Protein AF-G2NU80-F1 (afdb_monomer)

Sequence (148 aa):
MDPSLLTAELVPFHAGQPESEWAPLLAGKAEPAARAWSEPTAWEGEASLGGPPMAATTLGEILIAEFTVHAWDTAVATGQPITVPASLAKATFGVYTREAPRMRGSGLLGDEVPQEAHAPLLDRALALSGRDPRWSPPTPGKRTLPTV

Mean predicted aligned error: 7.47 Å

Radius of gyration: 17.89 Å; Cα contacts (8 Å, |Δi|>4): 126; chains: 1; bounding box: 38×35×57 Å

Secondary structure (DSSP, 8-state):
--THHHH-----TTTTS-HHHHHHHHHHHHHHHHHHHHSGGGGSSEE-SSSS-EEHHHHHHHHHHHHHHHHHHHHHHTT------HHHHHHHHHHHHHHHHHHHHTTSS-PPPP--TTS-HHHHHHHHTT--TT--PPP-----PPP-

Solvent-accessible surface area (backbone atoms only — not comparable to full-atom values): 8807 Å² total; per-residue (Å²): 135,79,64,34,74,82,59,54,82,64,70,56,95,55,69,95,54,58,77,86,48,44,61,62,54,50,54,69,46,49,59,61,49,54,56,52,65,67,40,75,70,57,46,49,65,68,40,64,81,60,50,77,71,40,50,16,46,60,52,50,51,49,51,54,33,51,50,54,52,51,51,47,52,54,22,42,66,69,74,44,88,80,85,77,55,71,69,55,25,49,50,30,26,55,45,34,72,68,43,31,67,59,39,33,77,69,67,76,32,54,68,64,40,93,70,64,95,82,51,58,49,50,46,48,24,34,11,46,53,34,37,62,75,81,64,68,59,77,77,82,68,85,79,77,74,82,86,128

Nearest PDB structures (foldseek):
  8c5v-assembly1_D  TM=4.063E-01  e=6.495E+00  Escherichia coli
  2lp4-assembly1_A  TM=4.120E-01  e=8.198E+00  Escherichia coli K-12
  8c5v-assembly1_C  TM=3.228E-01  e=5.780E+00  Escherichia coli

InterPro domains:
  IPR017520 Conserved hypothetical protein CHP03086 [TIGR03086] (8-131)
  IPR034660 DinB/YfiT-like putative metalloenzymes [SSF109854] (7-81)

Structure (mmCIF, N/CA/C/O backbone):
data_AF-G2NU80-F1
#
_entry.id   AF-G2NU80-F1
#
loop_
_atom_site.group_PDB
_atom_site.id
_atom_site.type_symbol
_atom_site.label_atom_id
_atom_site.label_alt_id
_atom_site.label_comp_id
_atom_site.label_asym_id
_atom_site.label_entity_id
_atom_site.label_seq_id
_atom_site.pdbx_PDB_ins_code
_atom_site.Cartn_x
_atom_site.Cartn_y
_atom_site.Cartn_z
_atom_site.occupancy
_atom_site.B_iso_or_equiv
_atom_site.auth_seq_id
_atom_site.auth_comp_id
_atom_site.auth_asym_id
_atom_site.auth_atom_id
_atom_site.pdbx_PDB_model_num
ATOM 1 N N . MET A 1 1 ? 20.065 -15.498 2.651 1.00 43.94 1 MET A N 1
ATOM 2 C CA . MET A 1 1 ? 19.118 -14.637 3.386 1.00 43.94 1 MET A CA 1
ATOM 3 C C . MET A 1 1 ? 19.880 -13.385 3.742 1.00 43.94 1 MET A C 1
ATOM 5 O O . MET A 1 1 ? 20.866 -13.513 4.455 1.00 43.94 1 MET A O 1
ATOM 9 N N . ASP A 1 2 ? 19.513 -12.241 3.171 1.00 39.28 2 ASP A N 1
ATOM 10 C CA . ASP A 1 2 ? 20.079 -10.961 3.593 1.00 39.28 2 ASP A CA 1
ATOM 11 C C . ASP A 1 2 ? 19.180 -10.384 4.706 1.00 39.28 2 ASP A C 1
ATOM 13 O O . ASP A 1 2 ? 18.023 -10.061 4.429 1.00 39.28 2 ASP A O 1
ATOM 17 N N . PRO A 1 3 ? 19.653 -10.327 5.963 1.00 38.84 3 PRO A N 1
ATOM 18 C CA . PRO A 1 3 ? 18.910 -9.765 7.090 1.00 38.84 3 PRO A CA 1
ATOM 19 C C . PRO A 1 3 ? 18.700 -8.243 6.997 1.00 38.84 3 PRO A C 1
ATOM 21 O O . PRO A 1 3 ? 17.962 -7.697 7.811 1.00 38.84 3 PRO A O 1
ATOM 24 N N . SER A 1 4 ? 19.279 -7.564 6.000 1.00 44.59 4 SER A N 1
ATOM 25 C CA . SER A 1 4 ? 19.235 -6.106 5.834 1.00 44.59 4 SER A CA 1
ATOM 26 C C . SER A 1 4 ? 17.830 -5.496 5.718 1.00 44.59 4 SER A C 1
ATOM 28 O O . SER A 1 4 ? 17.599 -4.403 6.230 1.00 44.59 4 SER A O 1
ATOM 30 N N . LEU A 1 5 ? 16.850 -6.229 5.172 1.00 46.50 5 LEU A N 1
ATOM 31 C CA . LEU A 1 5 ? 15.446 -5.783 5.137 1.00 46.50 5 LEU A CA 1
ATOM 32 C C . LEU A 1 5 ? 14.791 -5.721 6.530 1.00 46.50 5 LEU A C 1
ATOM 34 O O . LEU A 1 5 ? 13.808 -5.009 6.708 1.00 46.50 5 LEU A O 1
ATOM 38 N N . LEU A 1 6 ? 15.331 -6.450 7.514 1.00 44.19 6 LEU A N 1
ATOM 39 C CA . LEU A 1 6 ? 14.888 -6.439 8.914 1.00 44.19 6 LEU A CA 1
ATOM 40 C C . LEU A 1 6 ? 15.812 -5.608 9.822 1.00 44.19 6 LEU A C 1
ATOM 42 O O . LEU A 1 6 ? 15.457 -5.352 10.969 1.00 44.19 6 LEU A O 1
ATOM 46 N N . THR A 1 7 ? 16.992 -5.203 9.336 1.00 43.12 7 THR A N 1
ATOM 47 C CA . THR A 1 7 ? 18.015 -4.478 10.113 1.00 43.12 7 THR A CA 1
ATOM 48 C C . THR A 1 7 ? 18.328 -3.089 9.576 1.00 43.12 7 THR A C 1
ATOM 50 O O . THR A 1 7 ? 19.313 -2.489 10.006 1.00 43.12 7 THR A O 1
ATOM 53 N N . ALA A 1 8 ? 17.541 -2.549 8.643 1.00 43.34 8 ALA A N 1
ATOM 54 C CA . ALA A 1 8 ? 17.571 -1.115 8.424 1.00 43.34 8 ALA A CA 1
ATOM 55 C C . ALA A 1 8 ? 17.144 -0.466 9.750 1.00 43.34 8 ALA A C 1
ATOM 57 O O . ALA A 1 8 ? 15.957 -0.424 10.067 1.00 43.34 8 ALA A O 1
ATOM 58 N N . GLU A 1 9 ? 18.115 0.001 10.544 1.00 44.19 9 GLU A N 1
ATOM 59 C CA . GLU A 1 9 ? 17.903 0.891 11.689 1.00 44.19 9 GLU A CA 1
ATOM 60 C C . GLU A 1 9 ? 17.402 2.249 11.178 1.00 44.19 9 GLU A C 1
ATOM 62 O O . GLU A 1 9 ? 17.998 3.306 11.382 1.00 44.19 9 GLU A O 1
ATOM 67 N N . LEU A 1 10 ? 16.281 2.239 10.466 1.00 53.81 10 LEU A N 1
ATOM 68 C CA . LEU A 1 10 ? 15.456 3.410 10.337 1.00 53.81 10 LEU A CA 1
ATOM 69 C C . LEU A 1 10 ? 14.869 3.591 11.727 1.00 53.81 10 LEU A C 1
ATOM 71 O O . LEU A 1 10 ? 13.888 2.942 12.089 1.00 53.81 10 LEU A O 1
ATOM 75 N N . VAL A 1 11 ? 15.508 4.453 12.525 1.00 50.00 11 VAL A N 1
ATOM 76 C CA . VAL A 1 11 ? 14.833 5.114 13.643 1.00 50.00 11 VAL A CA 1
ATOM 77 C C . VAL A 1 11 ? 13.437 5.452 13.122 1.00 50.00 11 VAL A C 1
ATOM 79 O O . VAL A 1 11 ? 13.363 6.137 12.092 1.00 50.00 11 VAL A O 1
ATOM 82 N N . PRO A 1 12 ? 12.354 4.914 13.723 1.00 64.69 12 PRO A N 1
ATOM 83 C CA . PRO A 1 12 ? 11.019 5.125 13.193 1.00 64.69 12 PRO A CA 1
ATOM 84 C C . PRO A 1 12 ? 10.854 6.609 12.918 1.00 64.69 12 PRO A C 1
ATOM 86 O O . PRO A 1 12 ? 11.249 7.422 13.749 1.00 64.69 12 PRO A O 1
ATOM 89 N N . PHE A 1 13 ? 10.323 6.977 11.753 1.00 68.19 13 PHE A N 1
ATOM 90 C CA . PHE A 1 13 ? 10.252 8.379 11.326 1.00 68.19 13 PHE A CA 1
ATOM 91 C C . PHE A 1 13 ? 9.610 9.294 12.396 1.00 68.19 13 PHE A C 1
ATOM 93 O O . PHE A 1 13 ? 9.876 10.491 12.445 1.00 68.19 13 PHE A O 1
ATOM 100 N N . HIS A 1 14 ? 8.801 8.712 13.287 1.00 74.38 14 HIS A N 1
ATOM 101 C CA . HIS A 1 14 ? 8.098 9.379 14.381 1.00 74.38 14 HIS A CA 1
ATOM 102 C C . HIS A 1 14 ? 8.746 9.192 15.769 1.00 74.38 14 HIS A C 1
ATOM 104 O O . HIS A 1 14 ? 8.191 9.641 16.772 1.00 74.38 14 HIS A O 1
ATOM 110 N N . ALA A 1 15 ? 9.885 8.508 15.879 1.00 78.25 15 ALA A N 1
ATOM 111 C CA . ALA A 1 15 ? 10.529 8.237 17.158 1.00 78.25 15 ALA A CA 1
ATOM 112 C C . ALA A 1 15 ? 10.914 9.549 17.856 1.00 78.25 15 ALA A C 1
ATOM 114 O O . ALA A 1 15 ? 11.574 10.414 17.281 1.00 78.25 15 ALA A O 1
ATOM 115 N N . GLY A 1 16 ? 10.474 9.697 19.107 1.00 84.06 16 GLY A N 1
ATOM 116 C CA . GLY A 1 16 ? 10.679 10.914 19.895 1.00 84.06 16 GLY A CA 1
ATOM 117 C C . GLY A 1 16 ? 9.749 12.082 19.542 1.00 84.06 16 GLY A C 1
ATOM 118 O O . GLY A 1 16 ? 9.862 13.130 20.171 1.00 84.06 16 GLY A O 1
ATOM 119 N N . GLN A 1 17 ? 8.826 11.920 18.586 1.00 86.94 17 GLN A N 1
ATOM 120 C CA . GLN A 1 17 ? 7.833 12.939 18.235 1.00 86.94 17 GLN A CA 1
ATOM 121 C C . GLN A 1 17 ? 6.525 12.721 19.012 1.00 86.94 17 GLN A C 1
ATOM 123 O O . GLN A 1 17 ? 6.096 11.568 19.150 1.00 86.94 17 GLN A O 1
ATOM 128 N N . PRO A 1 18 ? 5.851 13.788 19.487 1.00 91.38 18 PRO A N 1
ATOM 129 C CA . PRO A 1 18 ? 4.509 13.677 20.054 1.00 91.38 18 PRO A CA 1
ATOM 130 C C . PRO A 1 18 ? 3.536 13.054 19.048 1.00 91.38 18 PRO A C 1
ATOM 132 O O . PRO A 1 18 ? 3.617 13.341 17.857 1.00 91.38 18 PRO A O 1
ATOM 135 N N . GLU A 1 19 ? 2.577 12.255 19.520 1.00 88.12 19 GLU A N 1
ATOM 136 C CA . GLU A 1 19 ? 1.575 11.611 18.653 1.00 88.12 19 GLU A CA 1
ATOM 137 C C . GLU A 1 19 ? 0.785 12.627 17.810 1.00 88.12 19 GLU A C 1
ATOM 139 O O . GLU A 1 19 ? 0.481 12.375 16.644 1.00 88.12 19 GLU A O 1
ATOM 144 N N . SER A 1 20 ? 0.539 13.825 18.355 1.00 91.94 20 SER A N 1
ATOM 145 C CA . SER A 1 20 ? -0.096 14.935 17.633 1.00 91.94 20 SER A CA 1
ATOM 146 C C . SER A 1 20 ? 0.678 15.386 16.390 1.00 91.94 20 SER A C 1
ATOM 148 O O . SER A 1 20 ? 0.074 15.916 15.461 1.00 91.94 20 SER A O 1
ATOM 150 N N . GLU A 1 21 ? 1.992 15.160 16.352 1.00 90.25 21 GLU A N 1
ATOM 151 C CA . GLU A 1 21 ? 2.864 15.548 15.240 1.00 90.25 21 GLU A CA 1
ATOM 152 C C . GLU A 1 21 ? 2.980 14.461 14.165 1.00 90.25 21 GLU A C 1
ATOM 154 O O . GLU A 1 21 ? 3.454 14.726 13.063 1.00 90.25 21 GLU A O 1
ATOM 159 N N . TRP A 1 22 ? 2.526 13.233 14.422 1.00 89.00 22 TRP A N 1
ATOM 160 C CA . TRP A 1 22 ? 2.705 12.127 13.476 1.00 89.00 22 TRP A CA 1
ATOM 161 C C . TRP A 1 22 ? 1.970 12.364 12.154 1.00 89.00 22 TRP A C 1
ATOM 163 O O . TRP A 1 22 ? 2.549 12.218 11.078 1.00 89.00 22 TRP A O 1
ATOM 173 N N . ALA A 1 23 ? 0.700 12.768 12.224 1.00 87.62 23 ALA A N 1
ATOM 174 C CA . ALA A 1 23 ? -0.105 13.060 11.041 1.00 87.62 23 ALA A CA 1
ATOM 175 C C . ALA A 1 23 ? 0.466 14.212 10.184 1.00 87.62 23 ALA A C 1
ATOM 177 O O . ALA A 1 23 ? 0.644 14.001 8.980 1.00 87.62 23 ALA A O 1
ATOM 178 N N . PRO A 1 24 ? 0.798 15.402 10.735 1.00 89.69 24 PRO A N 1
ATOM 179 C CA . PRO A 1 24 ? 1.385 16.476 9.934 1.00 89.69 24 PRO A CA 1
ATOM 180 C C . PRO A 1 24 ? 2.775 16.122 9.387 1.00 89.69 24 PRO A C 1
ATOM 182 O O . PRO A 1 24 ? 3.077 16.477 8.246 1.00 89.69 24 PRO A O 1
ATOM 185 N N . LEU A 1 25 ? 3.601 15.376 10.132 1.00 89.31 25 LEU A N 1
ATOM 186 C CA . LEU A 1 25 ? 4.899 14.903 9.639 1.00 89.31 25 LEU A CA 1
ATOM 187 C C . LEU A 1 25 ? 4.745 13.965 8.438 1.00 89.31 25 LEU A C 1
ATOM 189 O O . LEU A 1 25 ? 5.434 14.145 7.431 1.00 89.31 25 LEU A O 1
ATOM 193 N N . LEU A 1 26 ? 3.830 12.995 8.515 1.00 85.88 26 LEU A N 1
ATOM 194 C CA . LEU A 1 26 ? 3.550 12.082 7.409 1.00 85.88 26 LEU A CA 1
ATOM 195 C C . LEU A 1 26 ? 2.990 12.833 6.194 1.00 85.88 26 LEU A C 1
ATOM 197 O O . LEU A 1 26 ? 3.475 12.641 5.077 1.00 85.88 26 LEU A O 1
ATOM 201 N N . ALA A 1 27 ? 2.026 13.734 6.404 1.00 87.06 27 ALA A N 1
ATOM 202 C CA . ALA A 1 27 ? 1.459 14.562 5.339 1.00 87.06 27 ALA A CA 1
ATOM 203 C C . ALA A 1 27 ? 2.540 15.401 4.634 1.00 87.06 27 ALA A C 1
ATOM 205 O O . ALA A 1 27 ? 2.584 15.453 3.404 1.00 87.06 27 ALA A O 1
ATOM 206 N N . GLY A 1 28 ? 3.476 15.972 5.401 1.00 89.50 28 GLY A N 1
ATOM 207 C CA . GLY A 1 28 ? 4.614 16.727 4.875 1.00 89.50 28 GLY A CA 1
ATOM 208 C C . GLY A 1 28 ? 5.612 15.899 4.054 1.00 89.50 28 GLY A C 1
ATOM 209 O O . GLY A 1 28 ? 6.408 16.475 3.313 1.00 89.50 28 GLY A O 1
ATOM 210 N N . LYS A 1 29 ? 5.587 14.563 4.147 1.00 88.25 29 LYS A N 1
ATOM 211 C CA . LYS A 1 29 ? 6.412 13.656 3.327 1.00 88.25 29 LYS A CA 1
ATOM 212 C C . LYS A 1 29 ? 5.657 13.040 2.155 1.00 88.25 29 LYS A C 1
ATOM 214 O O . LYS A 1 29 ? 6.268 12.809 1.112 1.00 88.25 29 LYS A O 1
ATOM 219 N N . ALA A 1 30 ? 4.354 12.817 2.305 1.00 87.94 30 ALA A N 1
ATOM 220 C CA . ALA A 1 30 ? 3.531 12.166 1.295 1.00 87.94 30 ALA A CA 1
ATOM 221 C C . ALA A 1 30 ? 3.499 12.950 -0.026 1.00 87.94 30 ALA A C 1
ATOM 223 O O . ALA A 1 30 ? 3.731 12.379 -1.089 1.00 87.94 30 ALA A O 1
ATOM 224 N N . GLU A 1 31 ? 3.271 14.265 0.027 1.00 87.62 31 GLU A N 1
ATOM 225 C CA . GLU A 1 31 ? 3.161 15.080 -1.188 1.00 87.62 31 GLU A CA 1
ATOM 226 C C . GLU A 1 31 ? 4.499 15.204 -1.953 1.00 87.62 31 GLU A C 1
ATOM 228 O O . GLU A 1 31 ? 4.509 14.979 -3.167 1.00 87.62 31 GLU A O 1
ATOM 233 N N . PRO A 1 32 ? 5.656 15.476 -1.306 1.00 91.25 32 PRO A N 1
ATOM 234 C CA . PRO A 1 32 ? 6.949 15.399 -1.986 1.00 91.25 32 PRO A CA 1
ATOM 235 C C . PRO A 1 32 ? 7.246 14.029 -2.604 1.00 91.25 32 PRO A C 1
ATOM 237 O O . PRO A 1 32 ? 7.754 13.982 -3.722 1.00 91.25 32 PRO A O 1
ATOM 240 N N . ALA A 1 33 ? 6.920 12.933 -1.909 1.00 89.69 33 ALA A N 1
ATOM 241 C CA . ALA A 1 33 ? 7.133 11.581 -2.425 1.00 89.69 33 ALA A CA 1
ATOM 242 C C . ALA A 1 33 ? 6.271 11.310 -3.667 1.00 89.69 33 ALA A C 1
ATOM 244 O O . ALA A 1 33 ? 6.787 10.856 -4.686 1.00 89.69 33 ALA A O 1
ATOM 245 N N . ALA A 1 34 ? 4.985 11.669 -3.620 1.00 90.50 34 ALA A N 1
ATOM 246 C CA . ALA A 1 34 ? 4.077 11.523 -4.754 1.00 90.50 34 ALA A CA 1
ATOM 247 C C . ALA A 1 34 ? 4.547 12.325 -5.980 1.00 90.50 34 ALA A C 1
ATOM 249 O O . ALA A 1 34 ? 4.505 11.816 -7.101 1.00 90.50 34 ALA A O 1
ATOM 250 N N . ARG A 1 35 ? 5.044 13.555 -5.778 1.00 92.88 35 ARG A N 1
ATOM 251 C CA . ARG A 1 35 ? 5.636 14.354 -6.864 1.00 9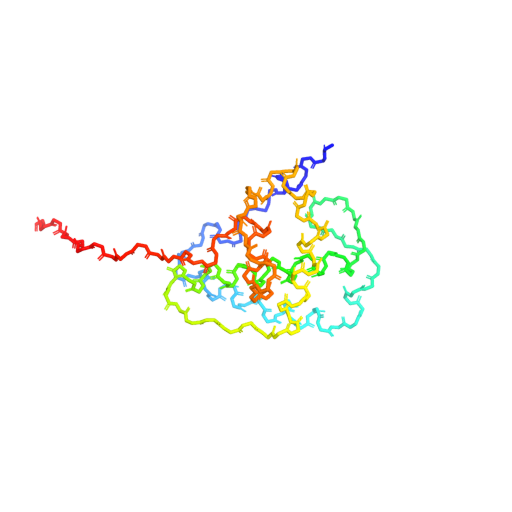2.88 35 ARG A CA 1
ATOM 252 C C . ARG A 1 35 ? 6.884 13.696 -7.440 1.00 92.88 35 ARG A C 1
ATOM 254 O O . ARG A 1 35 ? 6.972 13.562 -8.652 1.00 92.88 35 ARG A O 1
ATOM 261 N N . ALA A 1 36 ? 7.811 13.251 -6.592 1.00 91.75 36 ALA A N 1
ATOM 262 C CA . ALA A 1 36 ? 9.033 12.592 -7.044 1.00 91.75 36 ALA A CA 1
ATOM 263 C C . ALA A 1 36 ? 8.733 11.333 -7.874 1.00 91.75 36 ALA A C 1
ATOM 265 O O . ALA A 1 36 ? 9.347 11.127 -8.911 1.00 91.75 36 ALA A O 1
ATOM 266 N N . TRP A 1 37 ? 7.754 10.523 -7.464 1.00 92.44 37 TRP A N 1
ATOM 267 C CA . TRP A 1 37 ? 7.367 9.305 -8.187 1.00 92.44 37 TRP A CA 1
ATOM 268 C C . TRP A 1 37 ? 6.498 9.555 -9.423 1.00 92.44 37 TRP A C 1
ATOM 270 O O . TRP A 1 37 ? 6.279 8.637 -10.209 1.00 92.44 37 TRP A O 1
ATOM 280 N N . SER A 1 38 ? 6.003 10.778 -9.619 1.00 93.38 38 SER A N 1
ATOM 281 C CA . SER A 1 38 ? 5.293 11.150 -10.848 1.00 93.38 38 SER A CA 1
ATOM 282 C C . SER A 1 38 ? 6.248 11.409 -12.018 1.00 93.38 38 SER A C 1
ATOM 284 O O . SER A 1 38 ? 5.816 11.386 -13.169 1.00 93.38 38 SER A O 1
ATOM 286 N N . GLU A 1 39 ? 7.536 11.633 -11.743 1.00 95.88 39 GLU A N 1
ATOM 287 C CA . GLU A 1 39 ? 8.556 11.796 -12.777 1.00 95.88 39 GLU A CA 1
ATOM 288 C C . GLU A 1 39 ? 8.885 10.439 -13.424 1.00 95.88 39 GLU A C 1
ATOM 290 O O . GLU A 1 39 ? 9.224 9.494 -12.707 1.00 95.88 39 GLU A O 1
ATOM 295 N N . PRO A 1 40 ? 8.846 10.306 -14.766 1.00 94.69 40 PRO A N 1
ATOM 296 C CA . PRO A 1 40 ? 9.146 9.038 -15.438 1.00 94.69 40 PRO A CA 1
ATOM 297 C C . PRO A 1 40 ? 10.521 8.463 -15.076 1.00 94.69 40 PRO A C 1
ATOM 299 O O . PRO A 1 40 ? 10.669 7.253 -14.922 1.00 94.69 40 PRO A O 1
ATOM 302 N N . THR A 1 41 ? 11.506 9.335 -14.856 1.00 95.25 41 THR A N 1
ATOM 303 C CA . THR A 1 41 ? 12.879 8.956 -14.500 1.00 95.25 41 THR A CA 1
ATOM 304 C C . THR A 1 41 ? 12.996 8.330 -13.110 1.00 95.25 41 THR A C 1
ATOM 306 O O . THR A 1 41 ? 13.965 7.624 -12.850 1.00 95.25 41 THR A O 1
ATOM 309 N N . ALA A 1 42 ? 12.008 8.514 -12.224 1.00 93.75 42 ALA A N 1
ATOM 310 C CA . ALA A 1 42 ? 11.976 7.853 -10.916 1.00 93.75 42 ALA A CA 1
ATOM 311 C C . ALA A 1 42 ? 11.821 6.326 -11.021 1.00 93.75 42 ALA A C 1
ATOM 313 O O . ALA A 1 42 ? 12.089 5.605 -10.061 1.00 93.75 42 ALA A O 1
ATOM 314 N N . TRP A 1 43 ? 11.393 5.843 -12.187 1.00 95.56 43 TRP A N 1
ATOM 315 C CA . TRP A 1 43 ? 11.167 4.433 -12.485 1.00 95.56 43 TRP A CA 1
ATOM 316 C C . TRP A 1 43 ? 12.329 3.808 -13.266 1.00 95.56 43 TRP A C 1
ATOM 318 O O . TRP A 1 43 ? 12.282 2.625 -13.591 1.00 95.56 43 TRP A O 1
ATOM 328 N N . GLU A 1 44 ? 13.375 4.573 -13.573 1.00 96.38 44 GLU A N 1
ATOM 329 C CA . GLU A 1 44 ? 14.529 4.116 -14.344 1.00 96.38 44 GLU A CA 1
ATOM 330 C C . GLU A 1 44 ? 15.689 3.687 -13.431 1.00 96.38 44 GLU A C 1
ATOM 332 O O . GLU A 1 44 ? 15.853 4.177 -12.315 1.00 96.38 44 GLU A O 1
ATOM 337 N N . GLY A 1 45 ? 16.533 2.774 -13.919 1.00 96.50 45 GLY A N 1
ATOM 338 C CA . GLY A 1 45 ? 17.737 2.344 -13.207 1.00 96.50 45 GLY A CA 1
ATOM 339 C C . GLY A 1 45 ? 17.464 1.450 -11.995 1.00 96.50 45 GLY A C 1
ATOM 340 O O . GLY A 1 45 ? 16.546 0.626 -11.997 1.00 96.50 45 GLY A O 1
ATOM 341 N N . GLU A 1 46 ? 18.313 1.581 -10.976 1.00 96.75 46 GLU A N 1
ATOM 342 C CA . GLU A 1 46 ? 18.282 0.763 -9.765 1.00 96.75 46 GLU A CA 1
ATOM 343 C C . GLU A 1 46 ? 17.987 1.607 -8.519 1.00 96.75 46 GLU A C 1
ATOM 345 O O . GLU A 1 46 ? 18.432 2.748 -8.399 1.00 96.75 46 GLU A O 1
ATOM 350 N N . ALA A 1 47 ? 17.267 1.019 -7.566 1.00 92.69 47 ALA A N 1
ATOM 351 C CA . ALA A 1 47 ? 16.936 1.608 -6.276 1.00 92.69 47 ALA A CA 1
ATOM 352 C C . ALA A 1 47 ? 17.043 0.561 -5.154 1.00 92.69 47 ALA A C 1
ATOM 354 O O . ALA A 1 47 ? 17.001 -0.645 -5.399 1.00 92.69 47 ALA A O 1
ATOM 355 N N . SER A 1 48 ? 17.177 1.021 -3.908 1.00 87.31 48 SER A N 1
ATOM 356 C CA . SER A 1 48 ? 17.247 0.161 -2.722 1.00 87.31 48 SER A CA 1
ATOM 357 C C . SER A 1 48 ? 16.493 0.775 -1.543 1.00 87.31 48 SER A C 1
ATOM 359 O O . SER A 1 48 ? 16.523 1.989 -1.341 1.00 87.31 48 SER A O 1
ATOM 361 N N . LEU A 1 49 ? 15.868 -0.088 -0.737 1.00 82.12 49 LEU A N 1
ATOM 362 C CA . LEU A 1 49 ? 15.302 0.240 0.570 1.00 82.12 49 LEU A CA 1
ATOM 363 C C . LEU A 1 49 ? 16.036 -0.541 1.670 1.00 82.12 49 LEU A C 1
ATOM 365 O O . LEU A 1 49 ? 15.487 -1.449 2.287 1.00 82.12 49 LEU A O 1
ATOM 369 N N . GLY A 1 50 ? 17.317 -0.225 1.866 1.00 73.06 50 GLY A N 1
ATOM 370 C CA . GLY A 1 50 ? 18.138 -0.837 2.916 1.00 73.06 50 GLY A CA 1
ATOM 371 C C . GLY A 1 50 ? 18.659 -2.243 2.603 1.00 73.06 50 GLY A C 1
ATOM 372 O O . GLY A 1 50 ? 19.259 -2.846 3.480 1.00 73.06 50 GLY A O 1
ATOM 373 N N . GLY A 1 51 ? 18.478 -2.741 1.376 1.00 77.94 51 GLY A N 1
ATOM 374 C CA . GLY A 1 51 ? 19.010 -4.026 0.904 1.00 77.94 51 GLY A CA 1
ATOM 375 C C . GLY A 1 51 ? 19.824 -3.902 -0.390 1.00 77.94 51 GLY A C 1
ATOM 376 O O . GLY A 1 51 ? 20.231 -2.799 -0.768 1.00 77.94 51 GLY A O 1
ATOM 377 N N . PRO A 1 52 ? 20.079 -5.006 -1.108 1.00 85.19 52 PRO A N 1
ATOM 378 C CA . PRO A 1 52 ? 20.722 -4.951 -2.413 1.00 85.19 52 PRO A CA 1
ATOM 379 C C . PRO A 1 52 ? 19.877 -4.129 -3.399 1.00 85.19 52 PRO A C 1
ATOM 381 O O . PRO A 1 52 ? 18.644 -4.176 -3.322 1.00 85.19 52 PRO A O 1
ATOM 384 N N . PRO A 1 53 ? 20.507 -3.377 -4.316 1.00 90.69 53 PRO A N 1
ATOM 385 C CA . PRO A 1 53 ? 19.774 -2.652 -5.341 1.00 90.69 53 PRO A CA 1
ATOM 386 C C . PRO A 1 53 ? 18.974 -3.611 -6.230 1.00 90.69 53 PRO A C 1
ATOM 388 O O . PRO A 1 53 ? 19.384 -4.742 -6.496 1.00 90.69 53 PRO A O 1
ATOM 391 N N . MET A 1 54 ? 17.820 -3.140 -6.690 1.00 93.19 54 MET A N 1
ATOM 392 C CA . MET A 1 54 ? 16.981 -3.802 -7.685 1.00 93.19 54 MET A CA 1
ATOM 393 C C . MET A 1 54 ? 16.417 -2.766 -8.658 1.00 93.19 54 MET A C 1
ATOM 395 O O . MET A 1 54 ? 16.510 -1.568 -8.399 1.00 93.19 54 MET A O 1
ATOM 399 N N . ALA A 1 55 ? 15.801 -3.204 -9.757 1.00 96.38 55 ALA A N 1
ATOM 400 C CA . ALA A 1 55 ? 15.172 -2.284 -10.704 1.00 96.38 55 ALA A CA 1
ATOM 401 C C . ALA A 1 55 ? 14.179 -1.343 -9.994 1.00 96.38 55 ALA A C 1
ATOM 403 O O . ALA A 1 55 ? 13.318 -1.804 -9.236 1.00 96.38 55 ALA A O 1
ATOM 404 N N . ALA A 1 56 ? 14.294 -0.038 -10.254 1.00 96.06 56 ALA A N 1
ATOM 405 C CA . ALA A 1 56 ? 13.454 0.986 -9.635 1.00 96.06 56 ALA A CA 1
ATOM 406 C C . ALA A 1 56 ? 11.960 0.739 -9.904 1.00 96.06 56 ALA A C 1
ATOM 408 O O . ALA A 1 56 ? 11.142 0.880 -8.996 1.00 96.06 56 ALA A O 1
ATOM 409 N N . THR A 1 57 ? 11.617 0.257 -11.106 1.00 95.50 57 THR A N 1
ATOM 410 C CA . THR A 1 57 ? 10.266 -0.215 -11.449 1.00 95.50 57 THR A CA 1
ATOM 411 C C . THR A 1 57 ? 9.744 -1.263 -10.475 1.00 95.50 57 THR A C 1
ATOM 413 O O . THR A 1 57 ? 8.667 -1.097 -9.908 1.00 95.50 57 THR A O 1
ATOM 416 N N . THR A 1 58 ? 10.513 -2.325 -10.241 1.00 93.56 58 THR A N 1
ATOM 417 C CA . THR A 1 58 ? 10.103 -3.427 -9.368 1.00 93.56 58 THR A CA 1
ATOM 418 C C . THR A 1 58 ? 9.948 -2.966 -7.923 1.00 93.56 58 THR A C 1
ATOM 420 O O . THR A 1 58 ? 8.966 -3.326 -7.274 1.00 93.56 58 THR A O 1
ATOM 423 N N . LEU A 1 59 ? 10.885 -2.158 -7.412 1.00 93.75 59 LEU A N 1
ATOM 424 C CA . LEU A 1 59 ? 10.776 -1.622 -6.054 1.00 93.75 59 LEU A CA 1
ATOM 425 C C . LEU A 1 59 ? 9.553 -0.706 -5.918 1.00 93.75 59 LEU A C 1
ATOM 427 O O . LEU A 1 59 ? 8.803 -0.824 -4.953 1.00 93.75 59 LEU A O 1
ATOM 431 N N . GLY A 1 60 ? 9.315 0.171 -6.892 1.00 94.06 60 GLY A N 1
ATOM 432 C CA . GLY A 1 60 ? 8.169 1.073 -6.877 1.00 94.06 60 GLY A CA 1
ATOM 433 C C . GLY A 1 60 ? 6.824 0.341 -6.977 1.00 94.06 60 GLY A C 1
ATOM 434 O O . GLY A 1 60 ? 5.887 0.702 -6.269 1.00 94.06 60 GLY A O 1
ATOM 435 N N . GLU A 1 61 ? 6.725 -0.732 -7.769 1.00 95.06 61 GLU A N 1
ATOM 436 C CA . GLU A 1 61 ? 5.541 -1.605 -7.794 1.00 95.06 61 GLU A CA 1
ATOM 437 C C . GLU A 1 61 ? 5.246 -2.217 -6.418 1.00 95.06 61 GLU A C 1
ATOM 439 O O . GLU A 1 61 ? 4.097 -2.207 -5.971 1.00 95.06 61 GLU A O 1
ATOM 444 N N . ILE A 1 62 ? 6.282 -2.728 -5.741 1.00 94.31 62 ILE A N 1
ATOM 445 C CA . ILE A 1 62 ? 6.169 -3.275 -4.383 1.00 94.31 62 ILE A CA 1
ATOM 446 C C . ILE A 1 62 ? 5.675 -2.187 -3.429 1.00 94.31 62 ILE A C 1
ATOM 448 O O . ILE A 1 62 ? 4.690 -2.395 -2.729 1.00 94.31 62 ILE A O 1
ATOM 452 N N . LEU A 1 63 ? 6.293 -1.004 -3.445 1.00 93.94 63 LEU A N 1
ATOM 453 C CA . LEU A 1 63 ? 5.913 0.097 -2.558 1.00 93.94 63 LEU A CA 1
ATOM 454 C C . LEU A 1 63 ? 4.477 0.583 -2.790 1.00 93.94 63 LEU A C 1
ATOM 456 O O . LEU A 1 63 ? 3.764 0.855 -1.827 1.00 93.94 63 LEU A O 1
ATOM 460 N N . ILE A 1 64 ? 4.018 0.654 -4.041 1.00 94.94 64 ILE A N 1
ATOM 461 C CA . ILE A 1 64 ? 2.623 0.997 -4.354 1.00 94.94 64 ILE A CA 1
ATOM 462 C C . ILE A 1 64 ? 1.659 -0.067 -3.807 1.00 94.94 64 ILE A C 1
ATOM 464 O O . ILE A 1 64 ? 0.607 0.277 -3.253 1.00 94.94 64 ILE A O 1
ATOM 468 N N . ALA A 1 65 ? 1.993 -1.353 -3.952 1.00 97.56 65 ALA A N 1
ATOM 469 C CA . ALA A 1 65 ? 1.176 -2.441 -3.424 1.00 97.56 65 ALA A CA 1
ATOM 470 C C . ALA A 1 65 ? 1.090 -2.388 -1.888 1.00 97.56 65 ALA A C 1
ATOM 472 O O . ALA A 1 65 ? -0.016 -2.437 -1.345 1.00 97.56 65 ALA A O 1
ATOM 473 N N . GLU A 1 66 ? 2.223 -2.183 -1.211 1.00 95.94 66 GLU A N 1
ATOM 474 C CA . GLU A 1 66 ? 2.299 -2.036 0.247 1.00 95.94 66 GLU A CA 1
ATOM 475 C C . GLU A 1 66 ? 1.515 -0.807 0.730 1.00 95.94 66 GLU A C 1
ATOM 477 O O . GLU A 1 66 ? 0.716 -0.911 1.659 1.00 95.94 66 GLU A O 1
ATOM 482 N N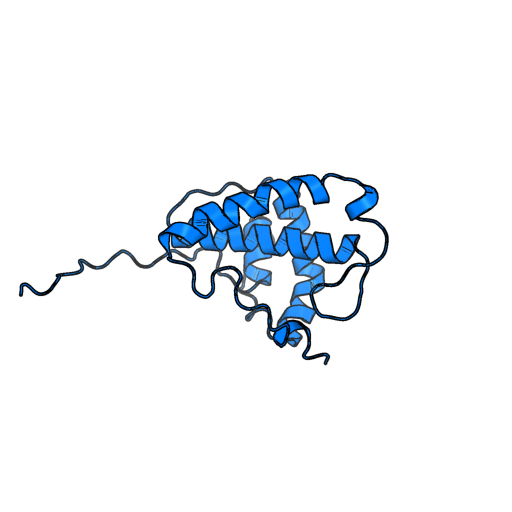 . PHE A 1 67 ? 1.639 0.350 0.065 1.00 95.12 67 PHE A N 1
ATOM 483 C CA . PHE A 1 67 ? 0.837 1.527 0.411 1.00 95.12 67 PHE A CA 1
ATOM 484 C C . PHE A 1 67 ? -0.661 1.292 0.242 1.00 95.12 67 PHE A C 1
ATOM 486 O O . PHE A 1 67 ? -1.445 1.751 1.070 1.00 95.12 67 PHE A O 1
ATOM 493 N N . THR A 1 68 ? -1.072 0.564 -0.797 1.00 97.56 68 THR A N 1
ATOM 494 C CA . THR A 1 68 ? -2.486 0.227 -1.011 1.00 97.56 68 THR A CA 1
ATOM 495 C C . THR A 1 68 ? -3.034 -0.589 0.156 1.00 97.56 68 THR A C 1
ATOM 497 O O . THR A 1 68 ? -4.117 -0.305 0.670 1.00 97.56 68 THR A O 1
ATOM 500 N N . VAL A 1 69 ? -2.275 -1.591 0.595 1.00 97.81 69 VAL A N 1
ATOM 501 C CA . VAL A 1 69 ? -2.675 -2.477 1.685 1.00 97.81 69 VAL A CA 1
ATOM 502 C C . VAL A 1 69 ? -2.633 -1.766 3.041 1.00 97.81 69 VAL A C 1
ATOM 504 O O . VAL A 1 69 ? -3.567 -1.903 3.827 1.00 97.81 69 VAL A O 1
ATOM 507 N N . HIS A 1 70 ? -1.635 -0.925 3.300 1.00 96.19 70 HIS A N 1
ATOM 508 C CA . HIS A 1 70 ? -1.557 -0.159 4.548 1.00 96.19 70 HIS A CA 1
ATOM 509 C C . HIS A 1 70 ? -2.561 0.995 4.633 1.00 96.19 70 HIS A C 1
ATOM 511 O O . HIS A 1 70 ? -3.011 1.355 5.727 1.00 96.19 70 HIS A O 1
ATOM 517 N N . ALA A 1 71 ? -2.972 1.554 3.494 1.00 95.44 71 ALA A N 1
ATOM 518 C CA . ALA A 1 71 ? -4.113 2.458 3.449 1.00 95.44 71 ALA A CA 1
ATOM 519 C C . ALA A 1 71 ? -5.402 1.726 3.859 1.00 95.44 71 ALA A C 1
ATOM 521 O O . ALA A 1 71 ? -6.186 2.275 4.635 1.00 95.44 71 ALA A O 1
ATOM 522 N N . TRP A 1 72 ? -5.594 0.478 3.408 1.00 97.75 72 TRP A N 1
ATOM 523 C CA . TRP A 1 72 ? -6.704 -0.365 3.862 1.00 97.75 72 TRP A CA 1
ATOM 524 C C . TRP A 1 72 ? -6.606 -0.678 5.362 1.00 97.75 72 TRP A C 1
ATOM 526 O O . TRP A 1 72 ? -7.590 -0.469 6.068 1.00 97.75 72 TRP A O 1
ATOM 536 N N . ASP A 1 73 ? -5.426 -1.062 5.867 1.00 97.06 73 ASP A N 1
ATOM 537 C CA . ASP A 1 73 ? -5.203 -1.326 7.300 1.00 97.06 73 ASP A CA 1
ATOM 538 C C . ASP A 1 73 ? -5.650 -0.133 8.155 1.00 97.06 73 ASP A C 1
ATOM 540 O O . ASP A 1 73 ? -6.434 -0.270 9.096 1.00 97.06 73 ASP A O 1
ATOM 544 N N . THR A 1 74 ? -5.180 1.061 7.787 1.00 94.38 74 THR A N 1
ATOM 545 C CA . THR A 1 74 ? -5.470 2.307 8.505 1.00 94.38 74 THR A CA 1
ATOM 546 C C . THR A 1 74 ? -6.956 2.644 8.443 1.00 94.38 74 THR A C 1
ATOM 548 O O . THR A 1 74 ? -7.561 2.989 9.462 1.00 94.38 74 THR A O 1
ATOM 551 N N . ALA A 1 75 ? -7.563 2.534 7.259 1.00 95.88 75 ALA A N 1
ATOM 552 C CA . ALA A 1 75 ? -8.971 2.843 7.059 1.00 95.88 75 ALA A CA 1
ATOM 553 C C . ALA A 1 75 ? -9.864 1.919 7.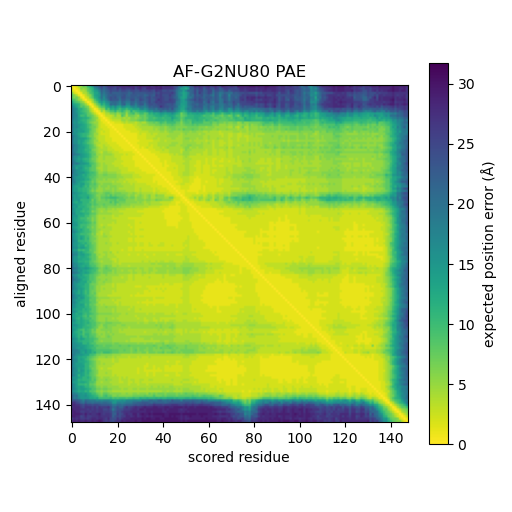892 1.00 95.88 75 ALA A C 1
ATOM 555 O O . ALA A 1 75 ? -10.676 2.400 8.682 1.00 95.88 75 ALA A O 1
ATOM 556 N N . VAL A 1 76 ? -9.661 0.602 7.803 1.00 96.06 76 VAL A N 1
ATOM 557 C CA . VAL A 1 76 ? -10.491 -0.358 8.535 1.00 96.06 76 VAL A CA 1
ATOM 558 C C . VAL A 1 76 ? -10.271 -0.237 10.041 1.00 96.06 76 VAL A C 1
ATOM 560 O O . VAL A 1 76 ? -11.247 -0.186 10.787 1.00 96.06 76 VAL A O 1
ATOM 563 N N . ALA A 1 77 ? -9.026 -0.091 10.506 1.00 95.50 77 ALA A N 1
ATOM 564 C CA . ALA A 1 77 ? -8.731 0.039 11.935 1.00 95.50 77 ALA A CA 1
ATOM 565 C C . ALA A 1 77 ? -9.345 1.296 12.568 1.00 95.50 77 ALA A C 1
ATOM 567 O O . ALA A 1 77 ? -9.666 1.298 13.756 1.00 95.50 77 ALA A O 1
ATOM 568 N N . THR A 1 78 ? -9.537 2.352 11.776 1.00 93.62 78 THR A N 1
ATOM 569 C CA . THR A 1 78 ? -10.131 3.618 12.228 1.00 93.62 78 THR A CA 1
ATOM 570 C C . THR A 1 78 ? -11.605 3.774 11.845 1.00 93.62 78 THR A C 1
ATOM 572 O O . THR A 1 78 ? -12.201 4.813 12.124 1.00 93.62 78 THR A O 1
ATOM 575 N N . GLY A 1 79 ? -12.217 2.755 11.230 1.00 94.19 79 GLY A N 1
ATOM 576 C CA . GLY A 1 79 ? -13.612 2.794 10.784 1.00 94.19 79 GLY A CA 1
ATOM 577 C C . GLY A 1 79 ? -13.882 3.789 9.649 1.00 94.19 79 GLY A C 1
ATOM 578 O O . GLY A 1 79 ? -15.024 4.209 9.463 1.00 94.19 79 GLY A O 1
ATOM 579 N N . GLN A 1 80 ? -12.851 4.193 8.907 1.00 93.81 80 GLN A N 1
ATOM 580 C CA . GLN A 1 80 ? -12.969 5.091 7.764 1.00 93.81 80 GLN A CA 1
ATOM 581 C C . GLN A 1 80 ? -13.276 4.310 6.480 1.00 93.81 80 GLN A C 1
ATOM 583 O O . GLN A 1 80 ? -12.762 3.206 6.282 1.00 93.81 80 GLN A O 1
ATOM 588 N N . PRO A 1 81 ? -14.083 4.873 5.565 1.00 92.62 81 PRO A N 1
ATOM 589 C CA . PRO A 1 81 ? -14.258 4.289 4.246 1.00 92.62 81 PRO A CA 1
ATOM 590 C C . PRO A 1 81 ? -12.984 4.464 3.410 1.00 92.62 81 PRO A C 1
ATOM 592 O O . PRO A 1 81 ? -12.332 5.506 3.457 1.00 92.62 81 PRO A O 1
ATOM 595 N N . ILE A 1 82 ? -12.674 3.475 2.575 1.00 93.81 82 ILE A N 1
ATOM 596 C CA . ILE A 1 82 ? -11.618 3.562 1.564 1.00 93.81 82 ILE A CA 1
ATOM 597 C C . ILE A 1 82 ? -12.133 3.034 0.229 1.00 93.81 82 ILE A C 1
ATOM 599 O O . ILE A 1 82 ? -12.837 2.030 0.167 1.00 93.81 82 ILE A O 1
ATOM 603 N N . THR A 1 83 ? -11.792 3.729 -0.855 1.00 94.69 83 THR A N 1
ATOM 604 C CA . THR A 1 83 ? -12.057 3.278 -2.225 1.00 94.69 83 THR A CA 1
ATOM 605 C C . THR A 1 83 ? -10.734 3.179 -2.964 1.00 94.69 83 THR A C 1
ATOM 607 O O . THR A 1 83 ? -10.057 4.183 -3.171 1.00 94.69 83 THR A O 1
ATOM 610 N N . VAL A 1 84 ? -10.372 1.965 -3.372 1.00 96.50 84 VAL A N 1
ATOM 611 C CA . VAL A 1 84 ? -9.179 1.705 -4.184 1.00 96.50 84 VAL A CA 1
ATOM 612 C C . VAL A 1 84 ? -9.603 1.614 -5.654 1.00 96.50 84 VAL A C 1
ATOM 614 O O . VAL A 1 84 ? -10.486 0.812 -5.973 1.00 96.50 84 VAL A O 1
ATOM 617 N N . PRO A 1 85 ? -9.002 2.396 -6.571 1.00 97.62 85 PRO A N 1
ATOM 618 C CA . PRO A 1 85 ? -9.291 2.285 -7.997 1.00 97.62 85 PRO A CA 1
ATOM 619 C C . PRO A 1 85 ? -9.063 0.864 -8.523 1.00 97.62 85 PRO A C 1
ATOM 621 O O . PRO A 1 85 ? -8.092 0.206 -8.156 1.00 97.62 85 PRO A O 1
ATOM 624 N N . ALA A 1 86 ? -9.912 0.398 -9.443 1.00 97.56 86 ALA A N 1
ATOM 625 C CA . ALA A 1 86 ? -9.824 -0.966 -9.977 1.00 97.56 86 ALA A CA 1
ATOM 626 C C . ALA A 1 86 ? -8.469 -1.274 -10.647 1.00 97.56 86 ALA A C 1
ATOM 628 O O . ALA A 1 86 ? -7.972 -2.397 -10.555 1.00 97.56 86 ALA A O 1
ATOM 629 N N . SER A 1 87 ? -7.852 -0.280 -11.294 1.00 97.88 87 SER A N 1
ATOM 630 C CA . SER A 1 87 ? -6.507 -0.395 -11.871 1.00 97.88 87 SER A CA 1
ATOM 631 C C . SER A 1 87 ? -5.437 -0.610 -10.801 1.00 97.88 87 SER A C 1
ATOM 633 O O . SER A 1 87 ? -4.579 -1.473 -10.974 1.00 97.88 87 SER A O 1
ATOM 635 N N . LEU A 1 88 ? -5.529 0.117 -9.685 1.00 97.75 88 LEU A N 1
ATOM 636 C CA . LEU A 1 88 ? -4.629 -0.031 -8.547 1.00 97.75 88 LEU A CA 1
ATOM 637 C C . LEU A 1 88 ? -4.823 -1.396 -7.883 1.00 97.75 88 LEU A C 1
ATOM 639 O O . LEU A 1 88 ? -3.858 -2.131 -7.734 1.00 97.75 88 LEU A O 1
ATOM 643 N N . ALA A 1 89 ? -6.066 -1.806 -7.618 1.00 98.44 89 ALA A N 1
ATOM 644 C CA . ALA A 1 89 ? -6.361 -3.132 -7.073 1.00 98.44 89 ALA A CA 1
ATOM 645 C C . ALA A 1 89 ? -5.815 -4.265 -7.963 1.00 98.44 89 ALA A C 1
ATOM 647 O O . ALA A 1 89 ? -5.276 -5.251 -7.461 1.00 98.44 89 ALA A O 1
ATOM 648 N N . LYS A 1 90 ? -5.906 -4.117 -9.292 1.00 98.56 90 LYS A N 1
ATOM 649 C CA . LYS A 1 90 ? -5.324 -5.067 -10.249 1.00 98.56 90 LYS A CA 1
ATOM 650 C C . LYS A 1 90 ? -3.795 -5.095 -10.188 1.00 98.56 90 LYS A C 1
ATOM 652 O O . LYS A 1 90 ? -3.227 -6.185 -10.214 1.00 98.56 90 LYS A O 1
ATOM 657 N N . ALA A 1 91 ? -3.145 -3.934 -10.115 1.00 98.12 91 ALA A N 1
ATOM 658 C CA . ALA A 1 91 ? -1.692 -3.843 -9.983 1.00 98.12 91 ALA A CA 1
ATOM 659 C C . ALA A 1 91 ? -1.218 -4.482 -8.668 1.00 98.12 91 ALA A C 1
ATOM 661 O O . ALA A 1 91 ? -0.376 -5.376 -8.695 1.00 98.12 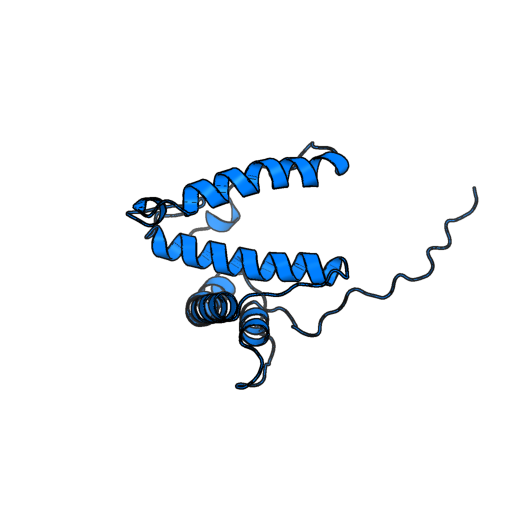91 ALA A O 1
ATOM 662 N N . THR A 1 92 ? -1.840 -4.120 -7.543 1.00 98.62 92 THR A N 1
ATOM 663 C CA . THR A 1 92 ? -1.566 -4.675 -6.211 1.00 98.62 92 THR A CA 1
ATOM 664 C C . THR A 1 92 ? -1.738 -6.194 -6.188 1.00 98.62 92 THR A C 1
ATOM 666 O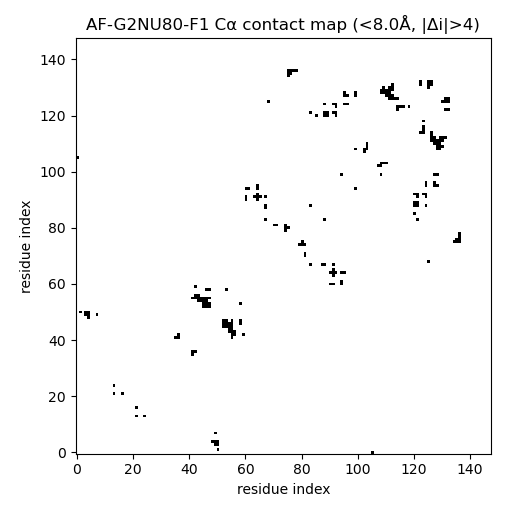 O . THR A 1 92 ? -0.852 -6.907 -5.720 1.00 98.62 92 THR A O 1
ATOM 669 N N . PHE A 1 93 ? -2.825 -6.721 -6.762 1.00 98.56 93 PHE A N 1
ATOM 670 C CA . PHE A 1 93 ? -3.025 -8.167 -6.884 1.00 98.56 93 PHE A CA 1
ATOM 671 C C . PHE A 1 93 ? -1.918 -8.845 -7.706 1.00 98.56 93 PHE A C 1
ATOM 673 O O . PHE A 1 93 ? -1.412 -9.896 -7.308 1.00 98.56 93 PHE A O 1
ATOM 680 N N . GLY A 1 94 ? -1.511 -8.244 -8.829 1.00 98.44 94 GLY A N 1
ATOM 681 C CA . GLY A 1 94 ? -0.414 -8.752 -9.656 1.00 98.44 94 GLY A CA 1
ATOM 682 C C . GLY A 1 94 ? 0.919 -8.811 -8.905 1.00 98.44 94 GLY A C 1
ATOM 683 O O . GLY A 1 94 ? 1.630 -9.812 -9.004 1.00 98.44 94 GLY A O 1
ATOM 684 N N . VAL A 1 95 ? 1.224 -7.782 -8.109 1.00 98.38 95 VAL A N 1
ATOM 685 C CA . VAL A 1 95 ? 2.431 -7.732 -7.272 1.00 98.38 95 VAL A CA 1
ATOM 686 C C . VAL A 1 95 ? 2.401 -8.818 -6.203 1.00 98.38 95 VAL A C 1
ATOM 688 O O . VAL A 1 95 ? 3.330 -9.617 -6.148 1.00 98.38 95 VAL A O 1
ATOM 691 N N . TYR A 1 96 ? 1.335 -8.931 -5.403 1.00 98.31 96 TYR A N 1
ATOM 692 C CA . TYR A 1 96 ? 1.280 -9.964 -4.359 1.00 98.31 96 TYR A CA 1
ATOM 693 C C . TYR A 1 96 ? 1.245 -11.383 -4.928 1.00 98.31 96 TYR A C 1
ATOM 695 O O . TYR A 1 96 ? 1.848 -12.277 -4.346 1.00 98.31 96 TYR A O 1
ATOM 703 N N . THR A 1 97 ? 0.629 -11.603 -6.092 1.00 98.00 97 THR A N 1
ATOM 704 C CA . THR A 1 97 ? 0.679 -12.915 -6.763 1.00 98.00 97 THR A CA 1
ATOM 705 C C . THR A 1 97 ? 2.125 -13.341 -7.045 1.00 98.00 97 THR A C 1
ATOM 707 O O . THR A 1 97 ? 2.464 -14.516 -6.923 1.00 98.00 97 THR A O 1
ATOM 710 N N . ARG A 1 98 ? 2.988 -12.384 -7.408 1.00 97.31 98 ARG A N 1
ATOM 711 C CA . ARG A 1 98 ? 4.404 -12.617 -7.711 1.00 97.31 98 ARG A CA 1
ATOM 712 C C . ARG A 1 98 ? 5.279 -12.667 -6.455 1.00 97.31 98 ARG A C 1
ATOM 714 O O . ARG A 1 98 ? 6.135 -13.539 -6.341 1.00 97.31 98 ARG A O 1
ATOM 721 N N . GLU A 1 99 ? 5.091 -11.728 -5.533 1.00 95.44 99 GLU A N 1
ATOM 722 C CA . GLU A 1 99 ? 6.032 -11.465 -4.439 1.00 95.44 99 GLU A CA 1
ATOM 723 C C . GLU A 1 99 ? 5.646 -12.133 -3.115 1.00 95.44 99 GLU A C 1
ATOM 725 O O . GLU A 1 99 ? 6.536 -12.431 -2.315 1.00 95.44 99 GLU A O 1
ATOM 730 N N . ALA A 1 100 ? 4.359 -12.422 -2.873 1.00 96.38 100 ALA A N 1
ATOM 731 C CA . ALA A 1 100 ? 3.907 -12.931 -1.577 1.00 96.38 100 ALA A CA 1
ATOM 732 C C . ALA A 1 100 ? 4.608 -14.231 -1.143 1.00 96.38 100 ALA A C 1
ATOM 734 O O . ALA A 1 100 ? 5.003 -14.303 0.022 1.00 96.38 100 ALA A O 1
ATOM 735 N N . PRO A 1 101 ? 4.859 -15.231 -2.020 1.00 95.50 101 PRO A N 1
ATOM 736 C CA . PRO A 1 101 ? 5.603 -16.428 -1.622 1.00 95.50 101 PRO A CA 1
ATOM 737 C C . PRO A 1 101 ? 7.009 -16.112 -1.096 1.00 95.50 101 PRO A C 1
ATOM 739 O O . PRO A 1 101 ? 7.425 -16.651 -0.070 1.00 95.50 101 PRO A O 1
ATOM 742 N N . ARG A 1 102 ? 7.729 -15.199 -1.765 1.00 92.81 102 ARG A N 1
ATOM 743 C CA . ARG A 1 102 ? 9.072 -14.767 -1.357 1.00 92.81 102 ARG A CA 1
ATOM 744 C C . ARG A 1 102 ? 9.017 -13.981 -0.049 1.00 92.81 102 ARG A C 1
ATOM 746 O O . ARG A 1 102 ? 9.774 -14.281 0.867 1.00 92.81 102 ARG A O 1
ATOM 753 N N . MET A 1 103 ? 8.118 -13.001 0.048 1.00 92.31 103 MET A N 1
ATOM 754 C CA . MET A 1 103 ? 7.966 -12.154 1.236 1.00 92.31 103 MET A CA 1
ATOM 755 C C . MET A 1 103 ? 7.573 -12.973 2.472 1.00 92.31 103 MET A C 1
ATOM 757 O O . MET A 1 103 ? 8.150 -12.777 3.540 1.00 92.31 103 MET A O 1
ATOM 761 N N . ARG A 1 104 ? 6.677 -13.956 2.318 1.00 95.06 104 ARG A N 1
ATOM 762 C CA . ARG A 1 104 ? 6.314 -14.908 3.377 1.00 95.06 104 ARG A CA 1
ATOM 763 C C . ARG A 1 104 ? 7.484 -15.800 3.778 1.00 95.06 104 ARG A C 1
ATOM 765 O O . ARG A 1 104 ? 7.753 -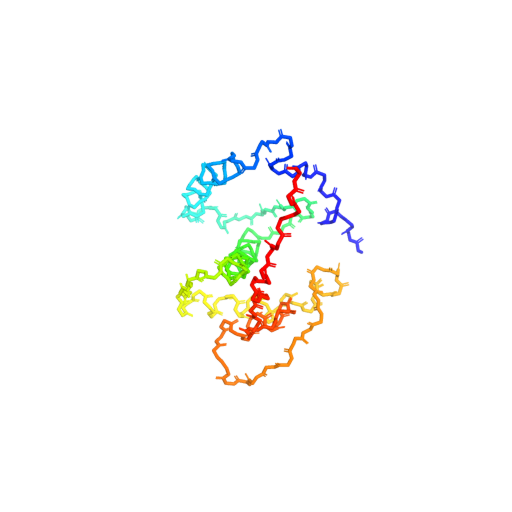15.947 4.963 1.00 95.06 104 ARG A O 1
ATOM 772 N N . GLY A 1 105 ? 8.238 -16.329 2.810 1.00 92.38 105 GLY A N 1
ATOM 773 C CA . GLY A 1 105 ? 9.462 -17.094 3.084 1.00 92.38 105 GLY A CA 1
ATOM 774 C C . GLY A 1 105 ? 10.537 -16.295 3.838 1.00 92.38 105 GLY A C 1
ATOM 775 O O . GLY A 1 105 ? 11.391 -16.883 4.497 1.00 92.38 105 GLY A O 1
ATOM 776 N N . SER A 1 106 ? 10.481 -14.962 3.772 1.00 87.56 106 SER A N 1
ATOM 777 C CA . SER A 1 106 ? 11.333 -14.041 4.534 1.00 87.56 106 SER A CA 1
ATOM 778 C C . SER A 1 106 ? 10.698 -13.515 5.831 1.00 87.56 106 SER A C 1
ATOM 780 O O . SER A 1 106 ? 11.326 -12.713 6.514 1.00 87.56 106 SER A O 1
ATOM 782 N N . GLY A 1 107 ? 9.483 -13.949 6.183 1.00 89.19 107 GLY A N 1
ATOM 783 C CA . GLY A 1 107 ? 8.776 -13.530 7.400 1.00 89.19 107 GLY A CA 1
ATOM 784 C C . GLY A 1 107 ? 8.143 -12.135 7.344 1.00 89.19 107 GLY A C 1
ATOM 785 O O . GLY A 1 107 ? 7.719 -11.630 8.377 1.00 89.19 107 GLY A O 1
ATOM 786 N N . LEU A 1 108 ? 8.070 -11.507 6.165 1.00 88.50 108 LEU A N 1
ATOM 787 C CA . LEU A 1 108 ? 7.463 -10.179 5.987 1.00 88.50 108 LEU A CA 1
ATOM 788 C C . LEU A 1 108 ? 5.932 -10.227 5.897 1.00 88.50 108 LEU A C 1
ATOM 790 O O . LEU A 1 108 ? 5.273 -9.224 6.148 1.00 88.50 108 LEU A O 1
ATOM 794 N N . LEU A 1 109 ? 5.367 -11.379 5.529 1.00 93.88 109 LEU A N 1
ATOM 795 C CA . LEU A 1 109 ? 3.924 -11.602 5.446 1.00 93.88 109 LEU A CA 1
ATOM 796 C C . LEU A 1 109 ? 3.526 -12.795 6.309 1.00 93.88 109 LEU A C 1
ATOM 798 O O . LEU A 1 109 ? 4.294 -13.749 6.447 1.00 93.88 109 LEU A O 1
ATOM 802 N N . GLY A 1 110 ? 2.303 -12.743 6.833 1.00 93.56 110 GLY A N 1
ATOM 803 C CA . GLY A 1 110 ? 1.663 -13.887 7.473 1.00 93.56 110 GLY A CA 1
ATOM 804 C C . GLY A 1 110 ? 1.220 -14.958 6.470 1.00 93.56 110 GLY A C 1
ATOM 805 O O . GLY A 1 110 ? 1.431 -14.849 5.253 1.00 93.56 110 GLY A O 1
ATOM 806 N N . ASP A 1 111 ? 0.580 -16.000 6.997 1.00 96.81 111 ASP A N 1
ATOM 807 C CA . ASP A 1 111 ? -0.053 -17.033 6.179 1.00 96.81 111 ASP A CA 1
ATOM 808 C C . ASP A 1 111 ? -1.141 -16.435 5.290 1.00 96.81 111 ASP A C 1
ATOM 810 O O . ASP A 1 111 ? -1.868 -15.529 5.692 1.00 96.81 111 ASP A O 1
ATOM 814 N N . GLU A 1 112 ? -1.247 -16.954 4.069 1.00 96.88 112 GLU A N 1
ATOM 815 C CA . GLU A 1 112 ? -2.320 -16.575 3.155 1.00 96.88 112 GLU A CA 1
ATOM 816 C C . GLU A 1 112 ? -3.685 -16.946 3.739 1.00 96.88 112 GLU A C 1
ATOM 818 O O . GLU A 1 112 ? -3.887 -18.055 4.239 1.00 96.88 112 GLU A O 1
ATOM 823 N N . VAL A 1 113 ? -4.639 -16.023 3.638 1.00 97.62 113 VAL A N 1
ATOM 824 C CA . VAL A 1 113 ? -6.024 -16.273 4.042 1.00 97.62 113 VAL A CA 1
ATOM 825 C C . VAL A 1 113 ? -6.790 -16.865 2.853 1.00 97.62 113 VAL A C 1
ATOM 827 O O . VAL A 1 113 ? -6.684 -16.333 1.750 1.00 97.62 113 VAL A O 1
ATOM 830 N N . PRO A 1 114 ? -7.589 -17.935 3.026 1.00 96.50 114 PRO A N 1
ATOM 831 C CA . PRO A 1 114 ? -8.411 -18.468 1.943 1.00 96.50 114 PRO A CA 1
ATOM 832 C C . PRO A 1 114 ? -9.355 -17.412 1.359 1.00 96.50 114 PRO A C 1
ATOM 834 O O . PRO A 1 114 ? -10.026 -16.691 2.099 1.00 96.50 114 PRO A O 1
ATOM 837 N N . GLN A 1 115 ? -9.437 -17.349 0.030 1.00 96.19 115 GLN A N 1
ATOM 838 C CA . GLN A 1 115 ? -10.311 -16.416 -0.673 1.00 96.19 115 GLN A CA 1
ATOM 839 C C . GLN A 1 115 ? -10.872 -17.028 -1.960 1.00 96.19 115 GLN A C 1
ATOM 841 O O . GLN A 1 115 ? -10.202 -17.797 -2.650 1.00 96.19 115 GLN A O 1
ATOM 846 N N . GLU A 1 116 ? -12.099 -16.643 -2.305 1.00 95.88 116 GLU A N 1
ATOM 847 C CA . GLU A 1 116 ? -12.761 -17.060 -3.535 1.00 95.88 116 GLU A CA 1
ATOM 848 C C . GLU A 1 116 ? -12.022 -16.533 -4.771 1.00 95.88 116 GLU A C 1
ATOM 850 O O . GLU A 1 116 ? -11.635 -15.363 -4.854 1.00 95.88 116 GLU A O 1
ATOM 855 N N . ALA A 1 117 ? -11.895 -17.374 -5.800 1.00 92.62 117 ALA A N 1
ATOM 856 C CA . ALA A 1 117 ? -11.199 -17.012 -7.038 1.00 92.62 117 ALA A CA 1
ATOM 857 C C . ALA A 1 117 ? -11.832 -15.805 -7.762 1.00 92.62 117 ALA A C 1
ATOM 859 O O . ALA A 1 117 ? -11.156 -15.103 -8.520 1.00 92.62 117 ALA A O 1
ATOM 860 N N . HIS A 1 118 ? -13.123 -15.562 -7.519 1.00 94.44 118 HIS A N 1
ATOM 861 C CA . HIS A 1 118 ? -13.909 -14.480 -8.114 1.00 94.44 118 HIS A CA 1
ATOM 862 C C . HIS A 1 118 ? -14.199 -13.327 -7.145 1.00 94.44 118 HIS A C 1
ATOM 864 O O . HIS A 1 118 ? -14.960 -12.426 -7.495 1.00 94.44 118 HIS A O 1
ATOM 870 N N . ALA A 1 119 ? -13.594 -13.328 -5.952 1.00 97.38 119 ALA A N 1
ATOM 871 C CA . ALA A 1 119 ? -13.653 -12.180 -5.057 1.00 97.38 119 ALA A CA 1
ATOM 872 C C . ALA A 1 119 ? -13.024 -10.933 -5.715 1.00 97.38 119 ALA A C 1
ATOM 874 O O . ALA A 1 119 ? -12.190 -11.062 -6.627 1.00 97.38 119 ALA A O 1
ATOM 875 N N . PRO A 1 120 ? -13.390 -9.721 -5.259 1.00 97.38 120 PRO A N 1
ATOM 876 C CA . PRO A 1 120 ? -12.740 -8.488 -5.685 1.00 97.38 120 PRO A CA 1
ATOM 877 C C . PRO A 1 120 ? -11.208 -8.585 -5.619 1.00 97.38 120 PRO A C 1
ATOM 879 O O . PRO A 1 120 ? -10.640 -9.209 -4.725 1.00 97.38 120 PRO A O 1
ATOM 882 N N . LEU A 1 121 ? -10.513 -7.958 -6.574 1.00 98.06 121 LEU A N 1
ATOM 883 C CA . LEU A 1 121 ? -9.050 -8.076 -6.674 1.00 98.06 121 LEU A CA 1
ATOM 884 C C . LEU A 1 121 ? -8.321 -7.538 -5.439 1.00 98.06 121 LEU A C 1
ATOM 886 O O . LEU A 1 121 ? -7.294 -8.096 -5.065 1.00 98.06 121 LEU A O 1
ATOM 890 N N . LEU A 1 122 ? -8.864 -6.499 -4.795 1.00 98.06 122 LEU A N 1
ATOM 891 C CA . LEU A 1 122 ? -8.314 -5.995 -3.539 1.00 98.06 122 LEU A CA 1
ATOM 892 C C . LEU A 1 122 ? -8.402 -7.061 -2.440 1.00 98.06 122 LEU A C 1
ATOM 894 O O . LEU A 1 122 ? -7.393 -7.348 -1.809 1.00 98.06 122 LEU A O 1
ATOM 898 N N . ASP A 1 123 ? -9.555 -7.707 -2.273 1.00 98.06 123 ASP A N 1
ATOM 899 C CA . ASP A 1 123 ? -9.766 -8.762 -1.274 1.00 98.06 123 ASP A CA 1
ATOM 900 C C . ASP A 1 123 ? -8.808 -9.939 -1.484 1.00 98.06 123 ASP A C 1
ATOM 902 O O . ASP A 1 123 ? -8.259 -10.489 -0.532 1.00 98.06 123 ASP A O 1
ATOM 906 N N . ARG A 1 124 ? -8.559 -10.305 -2.744 1.00 98.56 124 ARG A N 1
ATOM 907 C CA . ARG A 1 124 ? -7.587 -11.347 -3.099 1.00 98.56 124 ARG A CA 1
ATOM 908 C C . ARG A 1 124 ? -6.147 -10.912 -2.822 1.00 98.56 124 ARG A C 1
ATOM 910 O O . ARG A 1 124 ? -5.349 -11.722 -2.369 1.00 98.56 124 ARG A O 1
ATOM 917 N N . ALA A 1 125 ? -5.807 -9.647 -3.065 1.00 98.38 125 ALA A N 1
ATOM 918 C CA . ALA A 1 125 ? -4.489 -9.109 -2.735 1.00 98.38 125 ALA A CA 1
ATOM 919 C C . ALA A 1 125 ? -4.252 -9.062 -1.215 1.00 98.38 125 ALA A C 1
ATOM 921 O O . ALA A 1 125 ? -3.192 -9.465 -0.741 1.00 98.38 125 ALA A O 1
ATOM 922 N N . LEU A 1 126 ? -5.260 -8.637 -0.448 1.00 98.31 126 LEU A N 1
ATOM 923 C CA . LEU A 1 126 ? -5.242 -8.642 1.014 1.00 98.31 126 LEU A CA 1
ATOM 924 C C . LEU A 1 126 ? -5.043 -10.061 1.556 1.00 98.31 126 LEU A C 1
ATOM 926 O O . LEU A 1 126 ? -4.141 -10.278 2.365 1.00 98.31 126 LEU A O 1
ATOM 930 N N . ALA A 1 127 ? -5.797 -11.028 1.034 1.00 98.31 127 ALA A N 1
ATOM 931 C CA . ALA A 1 127 ? -5.664 -12.439 1.376 1.00 98.31 127 ALA A CA 1
ATOM 932 C C . ALA A 1 127 ? -4.244 -12.980 1.125 1.00 98.31 127 ALA A C 1
ATOM 934 O O . ALA A 1 127 ? -3.653 -13.580 2.024 1.00 98.31 127 ALA A O 1
ATOM 935 N N . LEU A 1 128 ? -3.654 -12.684 -0.043 1.00 98.31 128 LEU A N 1
ATOM 936 C CA . LEU A 1 128 ? -2.262 -13.031 -0.365 1.00 98.31 128 LEU A CA 1
ATOM 937 C C . LEU A 1 128 ? -1.254 -12.392 0.602 1.00 98.31 128 LEU A C 1
ATOM 939 O O . LEU A 1 128 ? -0.234 -13.003 0.919 1.00 98.31 128 LEU A O 1
ATOM 943 N N . SER A 1 129 ? -1.543 -11.185 1.094 1.00 97.56 129 SER A N 1
ATOM 944 C CA . SER A 1 129 ? -0.723 -10.496 2.100 1.00 97.56 129 SER A CA 1
ATOM 945 C C . SER A 1 129 ? -0.891 -11.046 3.529 1.00 97.56 129 SER A C 1
ATOM 947 O O . SER A 1 129 ? -0.168 -10.636 4.434 1.00 97.56 129 SER A O 1
ATOM 949 N N . GLY A 1 130 ? -1.843 -11.962 3.736 1.00 97.31 130 GLY A N 1
ATOM 950 C CA . GLY A 1 130 ? -2.187 -12.543 5.035 1.00 97.31 130 GLY A CA 1
ATOM 951 C C . GLY A 1 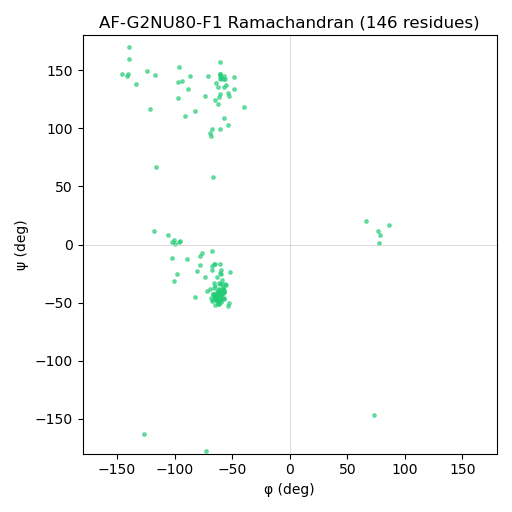130 ? -3.198 -11.742 5.859 1.00 97.31 130 GLY A C 1
ATOM 952 O O . GLY A 1 130 ? -3.327 -11.953 7.062 1.00 97.31 130 GLY A O 1
ATOM 953 N N . ARG A 1 131 ? -3.930 -10.819 5.227 1.00 97.56 131 ARG A N 1
ATOM 954 C CA . ARG A 1 131 ? -5.020 -10.051 5.846 1.00 97.56 131 ARG A CA 1
ATOM 955 C C . ARG A 1 131 ? -6.362 -10.695 5.522 1.00 97.56 131 ARG A C 1
ATOM 957 O O . ARG A 1 131 ? -6.580 -11.104 4.386 1.00 97.56 131 ARG A O 1
ATOM 964 N N . ASP A 1 132 ? -7.278 -10.745 6.492 1.00 96.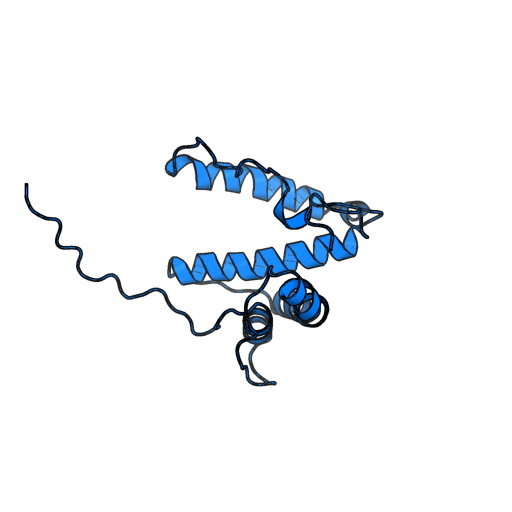81 132 ASP A N 1
ATOM 965 C CA . ASP A 1 132 ? -8.682 -11.103 6.233 1.00 96.81 132 ASP A CA 1
ATOM 966 C C . ASP A 1 132 ? -9.430 -9.852 5.736 1.00 96.81 132 ASP A C 1
ATOM 968 O O . ASP A 1 132 ? -9.595 -8.910 6.515 1.00 96.81 132 ASP A O 1
ATOM 972 N N . PRO A 1 133 ? -9.928 -9.816 4.484 1.00 95.81 133 PRO A N 1
ATOM 973 C CA . PRO A 1 133 ? -10.668 -8.668 3.947 1.00 95.81 133 PRO A CA 1
ATOM 974 C C . PRO A 1 133 ? -11.954 -8.339 4.714 1.00 95.81 133 PRO A C 1
ATOM 976 O O . PRO A 1 133 ? -12.499 -7.248 4.568 1.00 95.81 133 PRO A O 1
ATOM 979 N N . ARG A 1 134 ? -12.454 -9.279 5.524 1.00 94.19 134 ARG A N 1
ATOM 980 C CA . ARG A 1 134 ? -13.649 -9.118 6.361 1.00 94.19 134 ARG A CA 1
ATOM 981 C C . ARG A 1 134 ? -13.314 -8.689 7.788 1.00 94.19 134 ARG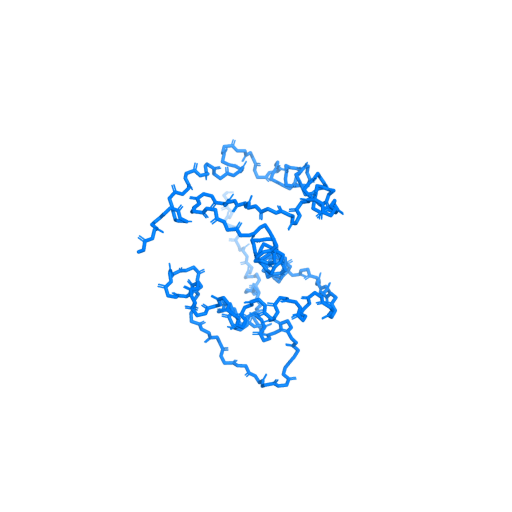 A C 1
ATOM 983 O O . ARG A 1 134 ? -14.216 -8.631 8.623 1.00 94.19 134 ARG A O 1
ATOM 990 N N . TRP A 1 135 ? -12.039 -8.448 8.096 1.00 95.25 135 TRP A N 1
ATOM 991 C CA . TRP A 1 135 ? -11.642 -7.961 9.408 1.00 95.25 135 TRP A CA 1
ATOM 992 C C . TRP A 1 135 ? -12.321 -6.621 9.707 1.00 95.25 135 TRP A C 1
ATOM 994 O O . TRP A 1 135 ? -12.495 -5.773 8.835 1.00 95.25 135 TRP A O 1
ATOM 1004 N N . SER A 1 136 ? -12.696 -6.433 10.966 1.00 92.31 136 SER A N 1
ATOM 1005 C CA . SER A 1 136 ? -13.225 -5.177 11.486 1.00 92.31 136 SER A CA 1
ATOM 1006 C C . SER A 1 136 ? -12.666 -4.947 12.887 1.00 92.31 136 SER A C 1
ATOM 1008 O O . SER A 1 136 ? -12.500 -5.927 13.626 1.00 92.31 136 SER A O 1
ATOM 1010 N N . PRO A 1 137 ? -12.421 -3.692 13.298 1.00 90.75 137 PRO A N 1
ATOM 1011 C CA . PRO A 1 137 ? -11.959 -3.411 14.645 1.00 90.75 137 PRO A CA 1
ATOM 1012 C C . PRO A 1 137 ? -13.004 -3.888 15.666 1.00 90.75 137 PRO A C 1
ATOM 1014 O O . PRO A 1 137 ? -14.209 -3.817 15.400 1.00 90.75 137 PRO A O 1
ATOM 1017 N N . PRO A 1 138 ? -12.582 -4.362 16.850 1.00 84.50 138 PRO A N 1
ATOM 1018 C CA . PRO A 1 138 ? -13.513 -4.694 17.918 1.00 84.50 138 PRO A CA 1
ATOM 1019 C C . PRO A 1 138 ? -14.397 -3.489 18.252 1.00 84.50 138 PRO A C 1
ATOM 1021 O O . PRO A 1 138 ? -13.898 -2.369 18.379 1.00 84.50 138 PRO A O 1
ATOM 1024 N N . THR A 1 139 ? -15.700 -3.712 18.447 1.00 77.44 139 THR A N 1
ATOM 1025 C CA . THR A 1 139 ? -16.600 -2.669 18.953 1.00 77.44 139 THR A CA 1
ATOM 1026 C C . THR A 1 139 ? -16.008 -2.096 20.241 1.00 77.44 139 THR A C 1
ATOM 1028 O O . THR A 1 139 ? -15.705 -2.881 21.146 1.00 77.44 139 THR A O 1
ATOM 1031 N N . PRO A 1 140 ? -15.844 -0.765 20.375 1.00 68.62 140 PRO A N 1
ATOM 1032 C CA . PRO A 1 140 ? -15.321 -0.185 21.599 1.00 68.62 140 PRO A CA 1
ATOM 1033 C C . PRO A 1 140 ? -16.211 -0.597 22.774 1.00 68.62 140 PRO A C 1
ATOM 1035 O O . PRO A 1 140 ? -17.353 -0.151 22.897 1.00 68.62 140 PRO A O 1
ATOM 1038 N N . GLY A 1 141 ? -15.703 -1.473 23.643 1.00 65.12 141 GLY A N 1
ATOM 1039 C CA . GLY A 1 141 ? -16.342 -1.743 24.924 1.00 65.12 141 GLY A CA 1
ATOM 1040 C C . GLY A 1 141 ? -16.455 -0.429 25.695 1.00 65.12 141 GLY A C 1
ATOM 1041 O O . GLY A 1 141 ? -15.556 0.413 25.613 1.00 65.12 141 GLY A O 1
ATOM 1042 N N . LYS A 1 142 ? -17.556 -0.221 26.428 1.00 51.47 142 LYS A N 1
ATOM 1043 C CA . LYS A 1 142 ? -17.701 0.941 27.315 1.00 51.47 142 LYS A CA 1
ATOM 1044 C C . LYS A 1 142 ? -16.496 0.975 28.259 1.00 51.47 142 LYS A C 1
ATOM 1046 O O . LYS A 1 142 ? -16.440 0.204 29.210 1.00 51.47 142 LYS A O 1
ATOM 1051 N N . ARG A 1 143 ? -15.526 1.854 27.998 1.00 53.97 143 ARG A N 1
ATOM 1052 C CA . ARG A 1 143 ? -14.459 2.165 28.949 1.00 53.97 143 ARG A CA 1
ATOM 1053 C C . ARG A 1 143 ? -15.113 2.897 30.114 1.00 53.97 143 ARG A C 1
ATOM 1055 O O . ARG A 1 143 ? -15.316 4.104 30.051 1.00 53.97 143 ARG A O 1
ATOM 1062 N N . THR A 1 144 ? -15.497 2.167 31.155 1.00 51.47 144 THR A N 1
ATOM 1063 C CA . THR A 1 144 ? -15.714 2.760 32.475 1.00 51.47 144 THR A CA 1
ATOM 1064 C C . THR A 1 144 ? -14.354 3.216 32.976 1.00 51.47 144 THR A C 1
ATOM 1066 O O . THR A 1 144 ? -13.542 2.403 33.413 1.00 51.47 144 THR A O 1
ATOM 1069 N N . LEU A 1 145 ? -14.083 4.512 32.837 1.00 48.41 145 LEU A N 1
ATOM 1070 C CA . LEU A 1 145 ? -12.981 5.152 33.541 1.00 48.41 145 LEU A CA 1
ATOM 1071 C C . LEU A 1 145 ? -13.240 4.987 35.049 1.00 48.41 145 LEU A C 1
ATOM 1073 O O . LEU A 1 145 ? -14.357 5.277 35.486 1.00 48.41 145 LEU A O 1
ATOM 1077 N N . PRO A 1 146 ? -12.274 4.499 35.844 1.00 43.19 146 PRO A N 1
ATOM 1078 C CA . PRO A 1 146 ? -12.408 4.525 37.291 1.00 43.19 146 PRO A CA 1
ATOM 1079 C C . PRO A 1 146 ? -12.440 5.986 37.751 1.00 43.19 146 PRO A C 1
ATOM 1081 O O . PRO A 1 146 ? -11.549 6.770 37.424 1.00 43.19 146 PRO A O 1
ATOM 1084 N N . THR A 1 147 ? -13.494 6.351 38.478 1.00 58.41 147 THR A N 1
ATOM 1085 C CA . THR A 1 147 ? -13.583 7.624 39.194 1.00 58.41 147 THR A CA 1
ATOM 1086 C C . THR A 1 147 ? -12.475 7.656 40.248 1.00 58.41 147 THR A C 1
ATOM 1088 O O . THR A 1 147 ? -12.424 6.760 41.092 1.00 58.41 147 THR A O 1
ATOM 1091 N N . VAL A 1 148 ? -11.590 8.652 40.171 1.00 66.94 148 VAL A N 1
ATOM 1092 C CA . VAL A 1 148 ? -10.682 9.036 41.267 1.00 66.94 148 VAL A CA 1
ATOM 1093 C C . VAL A 1 148 ? -11.384 10.071 42.131 1.00 66.94 148 VAL A C 1
ATOM 1095 O O . VAL A 1 148 ? -12.050 10.951 41.537 1.00 66.94 148 VAL A O 1
#

pLDDT: mean 87.17, std 16.07, range [38.84, 98.62]

Organism: Streptomyces violaceusniger (strain Tu 4113) (NCBI:txid653045)

Foldseek 3Di:
DPCQVVPPPPVPQCNPHDPVCPVVSVVVVVVVVVVCVVDPCQQQDWDDDRDDIDRSVLVVLVVLLVVLLVVVVVCQQVVHDDDDDLVSLVSSLVSLVPCLVVCVVVVNADQAADDDPPPRSNCNSCSSRVHHPPDHHPDDDPPPDDDD